Protein AF-A0A7S1XZA3-F1 (afdb_monomer_lite)

Sequence (131 aa):
SMTKRELDRAEREAFLDWRRGIAALEESDDARRVTPFEKNLEVWRQLWRVLERSDVLVQIVDGRNPLFYVSEDLSSYCTELEPPRECILVVNKSDYLAPAQRRIWRNYFKRKGLRCIFFSAFNEQEIIDEK

pLDDT: mean 91.84, std 8.34, range [54.16, 98.0]

Radius of gyration: 18.33 Å; chains: 1; bounding box: 41×34×49 Å

Secondary structure (DSSP, 8-state):
---HHHHHHHHHHHHHHHHHHHHHHHHSTT---PPP----HHHHHHHHHHHHH-SEEEEEEETTSHHHH--HHHHHHHHHSSS--EEEEEEE-GGGS-HHHHHHHHHHHHHTT-EEEE--HHHHHHHHHT-

Structure (mmCIF, N/CA/C/O backbone):
data_AF-A0A7S1XZA3-F1
#
_entry.id   AF-A0A7S1XZA3-F1
#
loop_
_atom_site.group_PDB
_atom_site.id
_atom_site.type_symbol
_atom_site.label_atom_id
_atom_site.label_alt_id
_atom_site.label_comp_id
_atom_site.label_asym_id
_atom_site.label_entity_id
_atom_site.label_seq_id
_atom_site.pdbx_PDB_ins_code
_atom_site.Cartn_x
_atom_site.Cartn_y
_atom_site.Cartn_z
_atom_site.occupancy
_atom_site.B_iso_or_equiv
_atom_site.auth_seq_id
_atom_site.auth_comp_id
_atom_site.auth_asym_id
_atom_site.auth_atom_id
_atom_site.pdbx_PDB_model_num
ATOM 1 N N . SER A 1 1 ? -26.348 7.606 12.826 1.00 58.91 1 SER A N 1
ATOM 2 C CA . SER A 1 1 ? -25.290 8.569 12.465 1.00 58.91 1 SER A CA 1
ATOM 3 C C . SER A 1 1 ? -24.448 8.829 13.694 1.00 58.91 1 SER A C 1
ATOM 5 O O . SER A 1 1 ? -25.025 9.179 14.715 1.00 58.91 1 SER A O 1
ATOM 7 N N . MET A 1 2 ? -23.135 8.621 13.616 1.00 83.00 2 MET A N 1
ATOM 8 C CA . MET A 1 2 ? -22.198 8.917 14.705 1.00 83.00 2 MET A CA 1
ATOM 9 C C . MET A 1 2 ? -21.962 10.433 14.803 1.00 83.00 2 MET A C 1
ATOM 11 O O . MET A 1 2 ? -21.958 11.127 13.784 1.00 83.00 2 MET A O 1
ATOM 15 N N . THR A 1 3 ? -21.795 10.975 16.009 1.00 93.94 3 THR A N 1
ATOM 16 C CA . THR A 1 3 ? -21.462 12.396 16.189 1.00 93.94 3 THR A CA 1
ATOM 17 C C . THR A 1 3 ? -19.988 12.665 15.876 1.00 93.94 3 THR A C 1
ATOM 19 O O . THR A 1 3 ? -19.137 11.787 15.988 1.00 93.94 3 THR A O 1
ATOM 22 N N . LYS A 1 4 ? -19.643 13.920 15.553 1.00 91.44 4 LYS A N 1
ATOM 23 C CA . LYS A 1 4 ? -18.245 14.332 15.311 1.00 91.44 4 LYS A CA 1
ATOM 24 C C . LYS A 1 4 ? -17.309 13.992 16.480 1.00 91.44 4 LYS A C 1
ATOM 26 O O . LYS A 1 4 ? -16.152 13.660 16.259 1.00 91.44 4 LYS A O 1
ATOM 31 N N . ARG A 1 5 ? -17.801 14.103 17.720 1.00 93.81 5 ARG A N 1
ATOM 32 C CA . ARG A 1 5 ? -17.018 13.794 18.927 1.00 93.81 5 ARG A CA 1
ATOM 33 C C . ARG A 1 5 ? -16.797 12.295 19.094 1.00 93.81 5 ARG A C 1
ATOM 35 O O . ARG A 1 5 ? -15.709 11.890 19.475 1.00 93.81 5 ARG A O 1
ATOM 42 N N . GLU A 1 6 ? -17.816 11.489 18.813 1.00 94.75 6 GLU A N 1
ATOM 43 C CA . GLU A 1 6 ? -17.693 10.031 18.856 1.00 94.75 6 GLU A CA 1
ATOM 44 C C . GLU A 1 6 ? -16.745 9.522 17.769 1.00 94.75 6 GLU A C 1
ATOM 46 O O . GLU A 1 6 ? -15.904 8.685 18.078 1.00 94.75 6 GLU A O 1
ATOM 51 N N . LEU 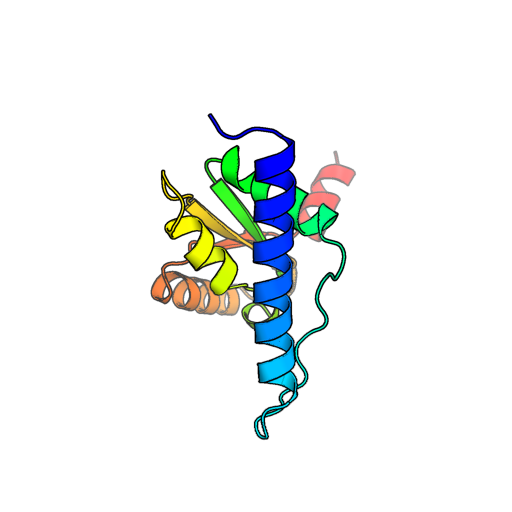A 1 7 ? -16.810 10.088 16.556 1.00 92.38 7 LEU A N 1
ATOM 52 C CA . LEU A 1 7 ? -15.866 9.780 15.478 1.00 92.38 7 LEU A CA 1
ATOM 53 C C . LEU A 1 7 ? -14.426 10.115 15.884 1.00 92.38 7 LEU A C 1
ATOM 55 O O . LEU A 1 7 ? -13.555 9.258 15.793 1.00 92.38 7 LEU A O 1
ATOM 59 N N . ASP A 1 8 ? -14.182 11.333 16.388 1.00 94.31 8 ASP A N 1
ATOM 60 C CA . ASP A 1 8 ? -12.841 11.747 16.828 1.00 94.31 8 ASP A CA 1
ATOM 61 C C . ASP A 1 8 ? -12.291 10.831 17.928 1.00 94.31 8 ASP A C 1
ATOM 63 O O . ASP A 1 8 ? -11.110 10.485 17.905 1.00 94.31 8 ASP A O 1
ATOM 67 N N . ARG A 1 9 ? -13.143 10.403 18.867 1.00 95.94 9 ARG A N 1
ATOM 68 C CA . ARG A 1 9 ? -12.755 9.455 19.914 1.00 95.94 9 ARG A CA 1
ATOM 69 C C . ARG A 1 9 ? -12.413 8.081 19.335 1.00 95.94 9 ARG A C 1
ATOM 71 O O . ARG A 1 9 ? -11.344 7.571 19.648 1.00 95.94 9 ARG A O 1
ATOM 78 N N . ALA A 1 10 ? -13.273 7.523 18.485 1.00 95.31 10 ALA A N 1
ATOM 79 C CA . ALA A 1 10 ? -13.073 6.200 17.894 1.00 95.31 10 ALA A CA 1
ATOM 80 C C . ALA A 1 10 ? -11.793 6.136 17.043 1.00 95.31 10 ALA A C 1
ATOM 82 O O . ALA A 1 10 ? -10.997 5.212 17.183 1.00 95.31 10 ALA A O 1
ATOM 83 N N . GLU A 1 11 ? -11.545 7.157 16.219 1.00 94.69 11 GLU A N 1
ATOM 84 C CA . GLU A 1 11 ? -10.326 7.276 15.411 1.00 94.69 11 GLU A CA 1
ATOM 85 C C . GLU A 1 11 ? -9.055 7.342 16.276 1.00 94.69 11 GLU A C 1
ATOM 87 O O . GLU A 1 11 ? -8.043 6.715 15.960 1.00 94.69 11 GLU A O 1
ATOM 92 N N . ARG A 1 12 ? -9.097 8.093 17.387 1.00 96.19 12 ARG A N 1
ATOM 93 C CA . ARG A 1 12 ? -7.974 8.185 18.335 1.00 96.19 12 ARG A CA 1
ATOM 94 C C . ARG A 1 12 ? -7.721 6.864 19.048 1.00 96.19 12 ARG A C 1
ATOM 96 O O . ARG A 1 12 ? -6.562 6.488 19.200 1.00 96.19 12 ARG A O 1
ATOM 103 N N . GLU A 1 13 ? -8.775 6.190 19.497 1.00 96.62 13 GLU A N 1
ATOM 104 C CA . GLU A 1 13 ? -8.678 4.890 20.166 1.00 96.62 13 GLU A CA 1
ATOM 105 C C . GLU A 1 13 ? -8.067 3.846 19.226 1.00 96.62 13 GLU A C 1
ATOM 107 O O . GLU A 1 13 ? -7.037 3.266 19.567 1.00 96.62 13 GLU A O 1
ATOM 112 N N . ALA A 1 14 ? -8.589 3.725 18.001 1.00 94.88 14 ALA A N 1
ATOM 113 C CA . ALA A 1 14 ? -8.053 2.818 16.986 1.00 94.88 14 ALA A CA 1
ATOM 114 C C . ALA A 1 14 ? -6.562 3.071 16.700 1.00 94.88 14 ALA A C 1
ATOM 116 O O . ALA A 1 14 ? -5.761 2.137 16.633 1.00 94.88 14 ALA A O 1
ATOM 117 N N . PHE A 1 15 ? -6.157 4.340 16.583 1.00 95.38 15 PHE A N 1
ATOM 118 C CA . PHE A 1 15 ? -4.757 4.694 16.357 1.00 95.38 15 PHE A CA 1
ATOM 119 C C . PHE A 1 15 ? -3.849 4.368 17.550 1.00 95.38 15 PHE A C 1
ATOM 121 O O . PHE A 1 15 ? -2.714 3.923 17.367 1.00 95.38 15 PHE A O 1
ATOM 128 N N . LEU A 1 16 ? -4.324 4.585 18.780 1.00 95.31 16 LEU A N 1
ATOM 129 C CA . LEU A 1 16 ? -3.572 4.240 19.986 1.00 95.31 16 LEU A CA 1
ATOM 130 C C . LEU A 1 16 ? -3.406 2.727 20.133 1.00 95.31 16 LEU A C 1
ATOM 132 O O . LEU A 1 16 ? -2.310 2.280 20.467 1.00 95.31 16 LEU A O 1
ATOM 136 N N . ASP A 1 17 ? -4.451 1.954 19.851 1.00 95.75 17 ASP A N 1
ATOM 137 C CA . ASP A 1 17 ? -4.401 0.492 19.898 1.00 95.75 17 ASP A CA 1
ATOM 138 C C . ASP A 1 17 ? -3.430 -0.071 18.862 1.00 95.75 17 ASP A C 1
ATOM 140 O O . ASP A 1 17 ? -2.563 -0.879 19.203 1.00 95.75 17 ASP A O 1
ATOM 144 N N . TRP A 1 18 ? -3.473 0.443 17.632 1.00 92.75 18 TRP A N 1
ATOM 145 C CA . TRP A 1 18 ? -2.497 0.094 16.601 1.00 92.75 18 TRP A CA 1
ATOM 146 C C . TRP A 1 18 ? -1.052 0.395 17.041 1.00 92.75 18 TRP A C 1
ATOM 148 O O . TRP A 1 18 ? -0.170 -0.457 16.921 1.00 92.75 18 TRP A O 1
ATOM 158 N N . ARG A 1 19 ? -0.803 1.567 17.645 1.00 92.94 19 ARG A N 1
ATOM 159 C CA . ARG A 1 19 ? 0.527 1.926 18.172 1.00 92.94 19 ARG A CA 1
ATOM 160 C C . ARG A 1 19 ? 0.997 1.017 19.307 1.00 92.94 19 ARG A C 1
ATOM 162 O O . ARG A 1 19 ? 2.194 0.754 19.392 1.00 92.94 19 ARG A O 1
ATOM 169 N N . ARG A 1 20 ? 0.094 0.552 20.177 1.00 92.50 20 ARG A N 1
ATOM 170 C CA . ARG A 1 20 ? 0.430 -0.430 21.224 1.00 92.50 20 ARG A CA 1
ATOM 171 C C . ARG A 1 20 ? 0.847 -1.763 20.610 1.00 92.50 20 ARG A C 1
ATOM 173 O O . ARG A 1 20 ? 1.817 -2.348 21.075 1.00 92.50 20 ARG A O 1
ATOM 180 N N . GLY A 1 21 ? 0.170 -2.194 19.543 1.00 90.31 21 GLY A N 1
ATOM 181 C CA . GLY A 1 21 ? 0.561 -3.377 18.775 1.00 90.31 21 GLY A CA 1
ATOM 182 C C . GLY A 1 21 ? 1.984 -3.270 18.223 1.00 90.31 21 GLY A C 1
ATOM 183 O O . GLY A 1 21 ? 2.766 -4.205 18.362 1.00 90.31 21 GLY A O 1
ATOM 184 N N . ILE A 1 22 ? 2.355 -2.107 17.678 1.00 88.50 22 ILE A N 1
ATOM 185 C CA . ILE A 1 22 ? 3.726 -1.866 17.199 1.00 88.50 22 ILE A CA 1
ATOM 186 C C . ILE A 1 22 ? 4.744 -1.903 18.342 1.00 88.50 22 ILE A C 1
ATOM 188 O O . ILE A 1 22 ? 5.772 -2.556 18.204 1.00 88.50 22 ILE A O 1
ATOM 192 N N . ALA A 1 23 ? 4.464 -1.239 19.466 1.00 87.56 23 ALA A N 1
ATOM 193 C CA . ALA A 1 23 ? 5.373 -1.239 20.614 1.00 87.56 23 ALA A CA 1
ATOM 194 C C . ALA A 1 23 ? 5.618 -2.663 21.147 1.00 87.56 23 ALA A C 1
ATOM 196 O O . ALA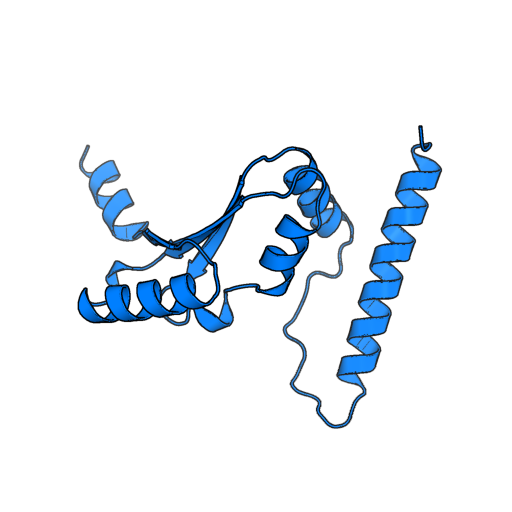 A 1 23 ? 6.756 -3.034 21.413 1.00 87.56 23 ALA A O 1
ATOM 197 N N . ALA A 1 24 ? 4.571 -3.491 21.209 1.00 87.88 24 ALA A N 1
ATOM 198 C CA . ALA A 1 24 ? 4.698 -4.893 21.601 1.00 87.88 24 ALA A CA 1
ATOM 199 C C . ALA A 1 24 ? 5.565 -5.711 20.622 1.00 87.88 24 ALA A C 1
ATOM 201 O O . ALA A 1 24 ? 6.309 -6.591 21.049 1.00 87.88 24 ALA A O 1
ATOM 202 N N . LEU A 1 25 ? 5.501 -5.417 19.316 1.00 85.31 25 LEU A N 1
ATOM 203 C CA . LEU A 1 25 ? 6.377 -6.039 18.317 1.00 85.31 25 LEU A CA 1
ATOM 204 C C . LEU A 1 25 ? 7.839 -5.597 18.484 1.00 85.31 25 LEU A C 1
ATOM 206 O O . LEU A 1 25 ? 8.734 -6.431 18.364 1.00 85.31 25 LEU A O 1
ATOM 210 N N . GLU A 1 26 ? 8.086 -4.318 18.786 1.00 82.69 26 GLU A N 1
ATOM 211 C CA . GLU A 1 26 ? 9.437 -3.787 19.037 1.00 82.69 26 GLU A CA 1
ATOM 212 C C . GLU A 1 26 ? 10.099 -4.395 20.282 1.00 82.69 26 GLU A C 1
ATOM 214 O O . GLU A 1 26 ? 11.317 -4.561 20.299 1.00 82.69 26 GLU A O 1
ATOM 219 N N . GLU A 1 27 ? 9.313 -4.730 21.308 1.00 82.19 27 GLU A N 1
ATOM 220 C CA . GLU A 1 27 ? 9.791 -5.336 22.560 1.00 82.19 27 GLU A CA 1
ATOM 221 C C . GLU A 1 27 ? 10.080 -6.844 22.445 1.00 82.19 27 GLU A C 1
ATOM 223 O O . GLU A 1 27 ? 10.749 -7.406 23.313 1.00 82.19 27 GLU A O 1
ATOM 228 N N . SER A 1 28 ? 9.594 -7.515 21.396 1.00 80.69 28 SER A N 1
ATOM 229 C CA . SER A 1 28 ? 9.797 -8.956 21.207 1.00 80.69 28 SER A CA 1
ATOM 230 C C . SER A 1 28 ? 11.222 -9.296 20.728 1.00 80.69 28 SER A C 1
ATOM 232 O O . SER A 1 28 ? 11.786 -8.587 19.900 1.00 80.69 28 SER A O 1
ATOM 234 N N . ASP A 1 29 ? 11.800 -10.410 21.207 1.00 60.38 29 ASP A N 1
ATOM 235 C CA . ASP A 1 29 ? 13.188 -10.855 20.920 1.00 60.38 29 ASP A CA 1
ATOM 236 C C . ASP A 1 29 ? 13.509 -11.061 19.422 1.00 60.38 29 ASP A C 1
ATOM 238 O O . ASP A 1 29 ? 14.672 -11.143 19.027 1.00 60.38 29 ASP A O 1
ATOM 242 N N . ASP A 1 30 ? 12.486 -11.096 18.568 1.00 59.12 30 ASP A N 1
ATOM 243 C CA . ASP A 1 30 ? 12.592 -11.189 17.109 1.00 59.12 30 ASP A CA 1
ATOM 244 C C . ASP A 1 30 ? 12.808 -9.814 16.438 1.00 59.12 30 ASP A C 1
ATOM 246 O O . ASP A 1 30 ? 12.593 -9.674 15.230 1.00 59.12 30 ASP A O 1
ATOM 250 N N . ALA A 1 31 ? 13.207 -8.800 17.226 1.00 54.16 31 ALA A N 1
ATOM 251 C CA . ALA A 1 31 ? 13.289 -7.369 16.918 1.00 54.16 31 ALA A CA 1
ATOM 252 C C . ALA A 1 31 ? 14.068 -7.030 15.633 1.00 54.16 31 ALA A C 1
ATOM 254 O O . ALA A 1 31 ? 15.157 -6.444 15.627 1.00 54.16 31 ALA A O 1
ATOM 255 N N . ARG A 1 32 ? 13.450 -7.295 14.485 1.00 59.06 32 ARG A N 1
ATOM 256 C CA . ARG A 1 32 ? 13.669 -6.516 13.277 1.00 59.06 32 ARG A CA 1
ATOM 257 C C . ARG A 1 32 ? 13.183 -5.122 13.620 1.00 59.06 32 ARG A C 1
ATOM 259 O O . ARG A 1 32 ? 12.012 -4.943 13.939 1.00 59.06 32 ARG A O 1
ATOM 266 N N . ARG A 1 33 ? 14.092 -4.145 13.578 1.00 67.69 33 ARG A N 1
ATOM 267 C CA . ARG A 1 33 ? 13.753 -2.725 13.727 1.00 67.69 33 ARG A CA 1
ATOM 268 C C . ARG A 1 33 ? 12.512 -2.439 12.890 1.00 67.69 33 ARG A C 1
ATOM 270 O O . ARG A 1 33 ? 12.563 -2.583 11.666 1.00 67.69 33 ARG A O 1
ATOM 277 N N . VAL A 1 34 ? 11.415 -2.078 13.552 1.00 77.12 34 VAL A N 1
ATOM 278 C CA . VAL A 1 34 ? 10.196 -1.679 12.858 1.00 77.12 34 VAL A CA 1
ATOM 279 C C . VAL A 1 34 ? 10.562 -0.505 11.958 1.00 77.12 34 VAL A C 1
ATOM 281 O O . VAL A 1 34 ? 11.312 0.397 12.345 1.00 77.12 34 VAL A O 1
ATOM 284 N N . THR A 1 35 ? 10.097 -0.557 10.712 1.00 81.06 35 THR A N 1
ATOM 285 C CA . THR A 1 35 ? 10.352 0.537 9.776 1.00 81.06 35 THR A CA 1
ATOM 286 C C . THR A 1 35 ? 9.713 1.802 10.350 1.00 81.06 35 THR A C 1
ATOM 288 O O . THR A 1 35 ? 8.568 1.731 10.803 1.00 81.06 35 THR A O 1
ATOM 291 N N . PRO A 1 36 ? 10.414 2.951 10.363 1.00 86.56 36 PRO A N 1
ATOM 292 C CA . PRO A 1 36 ? 9.841 4.190 10.868 1.00 86.56 36 PRO A CA 1
ATOM 293 C C . PRO A 1 36 ? 8.478 4.473 10.231 1.00 86.56 36 PRO A C 1
ATOM 295 O O . PRO A 1 36 ? 8.324 4.376 9.015 1.00 86.56 36 PRO A O 1
ATOM 298 N N . PHE A 1 37 ? 7.504 4.834 11.060 1.00 89.38 37 PHE A N 1
ATOM 299 C CA . PHE A 1 37 ? 6.132 5.106 10.645 1.00 89.38 37 PHE A CA 1
ATOM 300 C C . PHE A 1 37 ? 5.686 6.495 11.111 1.00 89.38 37 PHE A C 1
ATOM 302 O O . PHE A 1 37 ? 6.274 7.091 12.019 1.00 89.38 37 PHE A O 1
ATOM 309 N N . GLU A 1 38 ? 4.625 7.009 10.492 1.00 94.38 38 GLU A N 1
ATOM 310 C CA . GLU A 1 38 ? 4.050 8.307 10.840 1.00 94.38 38 GLU A CA 1
ATOM 311 C C . GLU A 1 38 ? 3.314 8.254 12.188 1.00 94.38 38 GLU A C 1
ATOM 313 O O . GLU A 1 38 ? 2.409 7.443 12.394 1.00 94.38 38 GLU A O 1
ATOM 318 N N . LYS A 1 39 ? 3.680 9.151 13.110 1.00 92.50 39 LYS A N 1
ATOM 319 C CA . LYS A 1 39 ? 3.125 9.227 14.473 1.00 92.50 39 LYS A CA 1
ATOM 320 C C . LYS A 1 39 ? 1.970 10.225 14.592 1.00 92.50 39 LYS A C 1
ATOM 322 O O . LYS A 1 39 ? 1.280 10.227 15.613 1.00 92.50 39 LYS A O 1
ATOM 327 N N . ASN A 1 40 ? 1.765 11.070 13.586 1.00 95.00 40 ASN A N 1
ATOM 328 C CA . ASN A 1 40 ? 0.686 12.040 13.517 1.00 95.00 40 ASN A CA 1
ATOM 329 C C . ASN A 1 40 ? -0.611 11.400 12.996 1.00 95.00 40 ASN A C 1
ATOM 331 O O . ASN A 1 40 ? -0.704 11.008 11.833 1.00 95.00 40 ASN A O 1
ATOM 335 N N . LEU A 1 41 ? -1.643 11.368 13.845 1.00 95.50 41 LEU A N 1
ATOM 336 C CA . LEU A 1 41 ? -2.974 10.856 13.501 1.00 95.50 41 LEU A CA 1
ATOM 337 C C . LEU A 1 41 ? -3.592 11.564 12.286 1.00 95.50 41 LEU A C 1
ATOM 339 O O . LEU A 1 41 ? -4.317 10.939 11.519 1.00 95.50 41 LEU A O 1
ATOM 343 N N . GLU A 1 42 ? -3.310 12.851 12.078 1.00 96.44 42 GLU A N 1
ATOM 344 C CA . GLU A 1 42 ? -3.920 13.599 10.973 1.00 96.44 42 GLU A CA 1
ATOM 345 C C . GLU A 1 42 ? -3.521 13.052 9.595 1.00 96.44 42 GLU A C 1
ATOM 347 O O . GLU A 1 42 ? -4.321 13.113 8.663 1.00 96.44 42 GLU A O 1
ATOM 352 N N . VAL A 1 43 ? -2.336 12.447 9.467 1.00 95.88 43 VAL A N 1
ATOM 353 C CA . VAL A 1 43 ? -1.907 11.795 8.219 1.00 95.88 43 VAL A CA 1
ATOM 354 C C . VAL A 1 43 ? -2.707 10.512 7.974 1.00 95.88 43 VAL A C 1
ATOM 356 O O . VAL A 1 43 ? -3.185 10.270 6.868 1.00 95.88 43 VAL A O 1
ATOM 359 N N . TRP A 1 44 ? -2.944 9.722 9.020 1.00 95.69 44 TRP A N 1
ATOM 360 C CA . TRP A 1 44 ? -3.767 8.511 8.934 1.00 95.69 44 TRP A CA 1
ATOM 361 C C . TRP A 1 44 ? -5.239 8.830 8.651 1.00 95.69 44 TRP A C 1
ATOM 363 O O . TRP A 1 44 ? -5.871 8.164 7.836 1.00 95.69 44 TRP A O 1
ATOM 373 N N . ARG A 1 45 ? -5.763 9.925 9.214 1.00 95.75 45 ARG A N 1
ATOM 374 C CA . ARG A 1 45 ? -7.099 10.444 8.874 1.00 95.75 45 ARG A CA 1
ATOM 375 C C . ARG A 1 45 ? -7.222 10.828 7.406 1.00 95.75 45 ARG A C 1
ATOM 377 O O . ARG A 1 45 ? -8.276 10.621 6.809 1.00 95.75 45 ARG A O 1
ATOM 384 N N . GLN A 1 46 ? -6.176 11.409 6.820 1.00 96.06 46 GLN A N 1
ATOM 385 C CA . GLN A 1 46 ? -6.166 11.704 5.387 1.00 96.06 46 GLN A CA 1
ATOM 386 C C . GLN A 1 46 ? -6.243 10.414 4.567 1.00 96.06 46 GLN A C 1
ATOM 388 O O . GLN A 1 46 ? -7.058 10.350 3.649 1.00 96.06 46 GLN A O 1
ATOM 393 N N . LEU A 1 47 ? -5.478 9.380 4.936 1.00 94.62 47 LEU A N 1
ATOM 394 C CA . LEU A 1 47 ? -5.547 8.069 4.285 1.00 94.62 47 LEU A CA 1
ATOM 395 C C . LEU A 1 47 ? -6.961 7.472 4.354 1.00 94.62 47 LEU A C 1
ATOM 397 O O . LEU A 1 47 ? -7.509 7.105 3.316 1.00 94.62 47 LEU A O 1
ATOM 401 N N . TRP A 1 48 ? -7.577 7.429 5.540 1.00 94.56 48 TRP A N 1
ATOM 402 C CA . TRP A 1 48 ? -8.933 6.892 5.710 1.00 94.56 48 TRP A CA 1
ATOM 403 C C . TRP A 1 48 ? -9.959 7.642 4.859 1.00 94.56 48 TRP A C 1
ATOM 405 O O . TRP A 1 48 ? -10.694 7.024 4.095 1.00 94.56 48 TRP A O 1
ATOM 415 N N . ARG A 1 49 ? -9.943 8.979 4.884 1.00 94.06 49 ARG A N 1
ATOM 416 C CA . ARG A 1 49 ? -10.864 9.802 4.079 1.00 94.06 49 ARG A CA 1
ATOM 417 C C . ARG A 1 49 ? -10.677 9.619 2.574 1.00 94.06 49 ARG A C 1
ATOM 419 O O . ARG A 1 49 ? -11.646 9.724 1.824 1.00 94.06 49 ARG A O 1
ATOM 426 N N . VAL A 1 50 ? -9.441 9.410 2.116 1.00 94.44 50 VAL A N 1
ATOM 427 C CA . VAL A 1 50 ? -9.161 9.121 0.701 1.00 94.44 50 VAL A CA 1
ATOM 428 C C . VAL A 1 50 ? -9.732 7.756 0.330 1.00 94.44 50 VAL A C 1
ATOM 430 O O . VAL A 1 50 ? -10.411 7.651 -0.688 1.00 94.44 50 VAL A O 1
ATOM 433 N N . LEU A 1 51 ? -9.529 6.736 1.164 1.00 93.50 51 LEU A N 1
ATOM 434 C CA . LEU A 1 51 ? -10.031 5.380 0.924 1.00 93.50 51 LEU A CA 1
ATOM 435 C C . LEU A 1 51 ? -11.560 5.277 0.965 1.00 93.50 51 LEU A C 1
ATOM 437 O O . LEU A 1 51 ? -12.147 4.551 0.166 1.00 93.50 51 LEU A O 1
ATOM 441 N N . GLU A 1 52 ? -12.214 6.033 1.844 1.00 91.19 52 GLU A N 1
ATOM 442 C CA . GLU A 1 52 ? -13.679 6.104 1.916 1.00 91.19 52 GLU A CA 1
ATOM 443 C C . GLU A 1 52 ? -14.309 6.667 0.637 1.00 91.19 52 GLU A C 1
ATOM 445 O O . GLU A 1 52 ? -15.429 6.304 0.286 1.00 91.19 52 GLU A O 1
ATOM 450 N N . ARG A 1 53 ? -13.604 7.571 -0.051 1.00 91.69 53 ARG A N 1
ATOM 451 C CA . ARG A 1 53 ? -14.125 8.317 -1.207 1.00 91.69 53 ARG A CA 1
ATOM 452 C C . ARG A 1 53 ? -13.622 7.815 -2.557 1.00 91.69 53 ARG A C 1
ATOM 454 O O . ARG A 1 53 ? -14.088 8.322 -3.574 1.00 91.69 53 ARG A O 1
ATOM 461 N N . SER A 1 54 ? -12.655 6.903 -2.572 1.00 93.50 54 SER A N 1
ATOM 462 C CA . SER A 1 54 ? -12.020 6.412 -3.797 1.00 93.50 54 SER A CA 1
ATOM 463 C C . SER A 1 54 ? -12.511 5.015 -4.134 1.00 93.50 54 SER A C 1
ATOM 465 O O . SER A 1 54 ? -12.610 4.167 -3.254 1.00 93.50 54 SER A O 1
ATOM 467 N N . ASP A 1 55 ? -12.731 4.750 -5.419 1.00 91.94 55 ASP A N 1
ATOM 468 C CA . ASP A 1 55 ? -13.042 3.403 -5.913 1.00 91.94 55 ASP A CA 1
ATOM 469 C C . ASP A 1 55 ? -11.774 2.557 -6.119 1.00 91.94 55 ASP A C 1
ATOM 471 O O . ASP A 1 55 ? -11.790 1.332 -5.971 1.00 91.94 55 ASP A O 1
ATOM 475 N N . VAL A 1 56 ? -10.661 3.223 -6.446 1.00 94.31 56 VAL A N 1
ATOM 476 C CA . VAL A 1 56 ? -9.372 2.601 -6.767 1.00 94.31 56 VAL A CA 1
ATOM 477 C C . VAL A 1 56 ? -8.258 3.281 -5.980 1.00 94.31 56 VAL A C 1
ATOM 479 O O . VAL A 1 56 ? -8.118 4.505 -6.019 1.00 94.31 56 VAL A O 1
ATOM 482 N N . LEU A 1 57 ? -7.427 2.482 -5.312 1.00 95.38 57 LEU A N 1
ATOM 483 C CA . LEU A 1 57 ? -6.182 2.930 -4.698 1.00 95.38 57 LEU A CA 1
ATOM 484 C C . LEU A 1 57 ? -5.002 2.597 -5.616 1.00 95.38 57 LEU A C 1
ATOM 486 O O . LEU A 1 57 ? -4.845 1.460 -6.062 1.00 95.38 57 LEU A O 1
ATOM 490 N N . VAL A 1 58 ? -4.117 3.568 -5.830 1.00 96.50 58 VAL A N 1
ATOM 491 C CA . VAL A 1 58 ? -2.855 3.357 -6.546 1.00 96.50 58 VAL A CA 1
ATOM 492 C C . VAL A 1 58 ? -1.686 3.446 -5.571 1.00 96.50 58 VAL A C 1
ATOM 494 O O . VAL A 1 58 ? -1.452 4.493 -4.974 1.00 96.50 58 VAL A O 1
ATOM 497 N N . GLN A 1 59 ? -0.923 2.362 -5.438 1.00 96.44 59 GLN A N 1
ATOM 498 C CA . GLN A 1 59 ? 0.328 2.345 -4.681 1.00 96.44 59 GLN A CA 1
ATOM 499 C C . GLN A 1 59 ? 1.508 2.523 -5.633 1.00 96.44 59 GLN A C 1
ATOM 501 O O . GLN A 1 59 ? 1.790 1.659 -6.465 1.00 96.44 59 GLN A O 1
ATOM 506 N N . ILE A 1 60 ? 2.214 3.645 -5.508 1.00 97.31 60 ILE A N 1
ATOM 507 C CA . ILE A 1 60 ? 3.422 3.911 -6.289 1.00 97.31 60 ILE A CA 1
ATOM 508 C C . ILE A 1 60 ? 4.621 3.325 -5.544 1.00 97.31 60 ILE A C 1
ATOM 510 O O . ILE A 1 60 ? 4.902 3.711 -4.413 1.00 97.31 60 ILE A O 1
ATOM 514 N N . VAL A 1 61 ? 5.347 2.416 -6.193 1.00 97.25 61 VAL A N 1
ATOM 515 C CA . VAL A 1 61 ? 6.499 1.711 -5.614 1.00 97.25 61 VAL A CA 1
ATOM 516 C C . VAL A 1 61 ? 7.748 1.905 -6.468 1.00 97.25 61 VAL A C 1
ATOM 518 O O . VAL A 1 61 ? 7.663 2.063 -7.686 1.00 97.25 61 VAL A O 1
ATOM 521 N N . ASP A 1 62 ? 8.926 1.900 -5.844 1.00 96.88 62 ASP A N 1
ATOM 522 C CA . ASP A 1 62 ? 10.203 2.054 -6.550 1.00 96.88 62 ASP A CA 1
ATOM 523 C C . ASP A 1 62 ? 10.636 0.727 -7.197 1.00 96.88 62 ASP A C 1
ATOM 525 O O . ASP A 1 62 ? 10.804 -0.292 -6.522 1.00 96.88 62 ASP A O 1
ATOM 529 N N . GLY A 1 63 ? 10.857 0.746 -8.513 1.00 95.69 63 GLY A N 1
ATOM 530 C CA . GLY A 1 63 ? 11.235 -0.414 -9.319 1.00 95.69 63 GLY A CA 1
ATOM 531 C C . GLY A 1 63 ? 12.550 -1.078 -8.920 1.00 95.69 63 GLY A C 1
ATOM 532 O O . GLY A 1 63 ? 12.747 -2.250 -9.235 1.00 95.69 63 GLY A O 1
ATOM 533 N N . ARG A 1 64 ? 13.434 -0.379 -8.200 1.00 94.12 64 ARG A N 1
ATOM 534 C CA . ARG A 1 64 ? 14.738 -0.914 -7.777 1.00 94.12 64 ARG A CA 1
ATOM 535 C C . ARG A 1 64 ? 14.619 -1.907 -6.623 1.00 94.12 64 ARG A C 1
ATOM 537 O O . ARG A 1 64 ? 15.428 -2.824 -6.532 1.00 94.12 64 ARG A O 1
ATOM 544 N N . ASN A 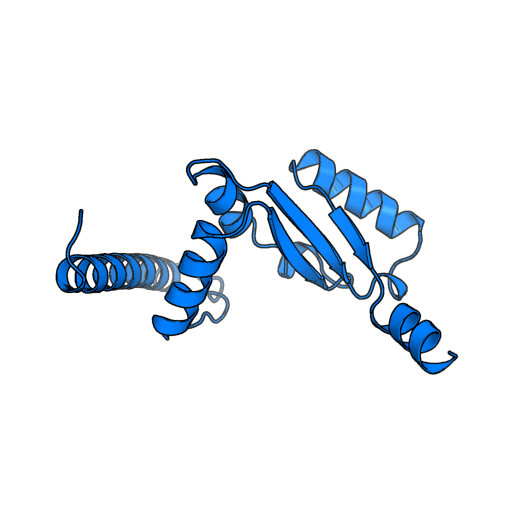1 65 ? 13.617 -1.746 -5.758 1.00 94.75 65 ASN A N 1
ATOM 545 C CA . ASN A 1 65 ? 13.308 -2.714 -4.706 1.00 94.75 65 ASN A CA 1
ATOM 546 C C . ASN A 1 65 ? 11.793 -2.777 -4.437 1.00 94.75 65 ASN A C 1
ATOM 548 O O . ASN A 1 65 ? 11.336 -2.325 -3.386 1.00 94.75 65 ASN A O 1
ATOM 552 N N . PRO A 1 66 ? 10.996 -3.337 -5.366 1.00 94.75 66 PRO A N 1
ATOM 553 C CA . PRO A 1 66 ? 9.540 -3.272 -5.284 1.00 94.75 66 PRO A CA 1
ATOM 554 C C . PRO A 1 66 ? 8.982 -3.886 -3.997 1.00 94.75 66 PRO A C 1
ATOM 556 O O . PRO A 1 66 ? 8.068 -3.330 -3.405 1.00 94.75 66 PRO A O 1
ATOM 559 N N . LEU A 1 67 ? 9.558 -4.999 -3.531 1.00 93.56 67 LEU A N 1
ATOM 560 C CA . LEU A 1 67 ? 9.072 -5.719 -2.348 1.00 93.56 67 LEU A CA 1
ATOM 561 C C . LEU A 1 67 ? 9.213 -4.924 -1.051 1.00 93.56 67 LEU A C 1
ATOM 563 O O . LEU A 1 67 ? 8.425 -5.127 -0.139 1.00 93.56 67 LEU A O 1
ATOM 567 N N . PHE A 1 68 ? 10.198 -4.032 -0.966 1.00 92.81 68 PHE A N 1
ATOM 568 C CA . PHE A 1 68 ? 10.372 -3.181 0.208 1.00 92.81 68 PHE A CA 1
ATOM 569 C C . PHE A 1 68 ? 9.314 -2.071 0.286 1.00 92.81 68 PHE A C 1
ATOM 571 O O . PHE A 1 68 ? 8.949 -1.650 1.376 1.00 92.81 68 PHE A O 1
ATOM 578 N N . TYR A 1 69 ? 8.831 -1.592 -0.865 1.00 94.00 69 TYR A N 1
ATOM 579 C CA . TYR A 1 69 ? 7.897 -0.463 -0.942 1.00 94.00 69 TYR A CA 1
ATOM 580 C C . TYR A 1 69 ? 6.433 -0.877 -1.121 1.00 94.00 69 TYR A C 1
ATOM 582 O O . TYR A 1 69 ? 5.548 -0.039 -0.974 1.00 94.00 69 TYR A O 1
ATOM 590 N N . VAL A 1 70 ? 6.160 -2.139 -1.457 1.00 94.69 70 VAL A N 1
ATOM 591 C CA . VAL A 1 70 ? 4.791 -2.665 -1.497 1.00 94.69 70 VAL A CA 1
ATOM 592 C C . VAL A 1 70 ? 4.285 -2.857 -0.071 1.00 94.69 70 VAL A C 1
ATOM 594 O O . VAL A 1 70 ? 4.905 -3.567 0.717 1.00 94.69 70 VAL A O 1
ATOM 597 N N . SER A 1 71 ? 3.121 -2.282 0.237 1.00 93.81 71 SER A N 1
ATOM 598 C CA . SER A 1 71 ? 2.385 -2.600 1.458 1.00 93.81 71 SER A CA 1
ATOM 599 C C . SER A 1 71 ? 1.311 -3.645 1.149 1.00 93.81 71 SER A C 1
ATOM 601 O O . SER A 1 71 ? 0.273 -3.357 0.540 1.00 93.81 71 SER A O 1
ATOM 603 N N . GLU A 1 72 ? 1.577 -4.891 1.550 1.00 91.31 72 GLU A N 1
ATOM 604 C CA . GLU A 1 72 ? 0.582 -5.968 1.475 1.00 91.31 72 GLU A CA 1
ATOM 605 C C . GLU A 1 72 ? -0.594 -5.666 2.424 1.00 91.31 72 GLU A C 1
ATOM 607 O O . GLU A 1 72 ? -1.741 -5.794 2.007 1.00 91.31 72 GLU A O 1
ATOM 612 N N . ASP A 1 73 ? -0.327 -5.127 3.620 1.00 91.19 73 ASP A N 1
ATOM 613 C CA . ASP A 1 73 ? -1.355 -4.741 4.602 1.00 91.19 73 ASP A CA 1
ATOM 614 C C . ASP A 1 73 ? -2.321 -3.679 4.063 1.00 91.19 73 ASP A C 1
ATOM 616 O O . ASP A 1 73 ? -3.532 -3.808 4.220 1.00 91.19 73 ASP A O 1
ATOM 620 N N . LEU A 1 74 ? -1.817 -2.656 3.360 1.00 93.25 74 LEU A N 1
ATOM 621 C CA . LEU A 1 74 ? -2.674 -1.645 2.734 1.00 93.25 74 LEU A CA 1
ATOM 622 C C . LEU A 1 74 ? -3.535 -2.243 1.613 1.00 93.25 74 LEU A C 1
ATOM 624 O O . LEU A 1 74 ? -4.679 -1.831 1.421 1.00 93.25 74 LEU A O 1
ATOM 628 N N . SER A 1 75 ? -2.996 -3.222 0.884 1.00 92.81 75 SER A N 1
ATOM 629 C CA . SER A 1 75 ? -3.737 -3.928 -0.166 1.00 92.81 75 SER A CA 1
ATOM 630 C C . SER A 1 75 ? -4.867 -4.768 0.432 1.00 92.81 75 SER A C 1
ATOM 632 O O . SER A 1 75 ? -5.988 -4.713 -0.067 1.00 92.81 75 SER A O 1
ATOM 634 N N . SER A 1 76 ? -4.594 -5.491 1.522 1.00 92.69 76 SER A N 1
ATOM 635 C CA . SER A 1 76 ? -5.596 -6.256 2.274 1.00 92.69 76 SER A CA 1
ATOM 636 C C . SER A 1 76 ? -6.663 -5.338 2.8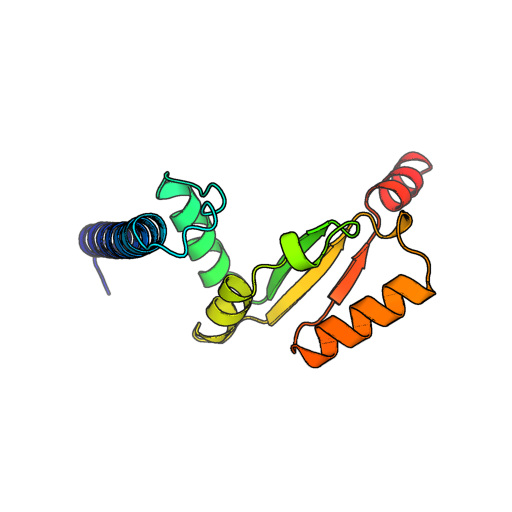63 1.00 92.69 76 SER A C 1
ATOM 638 O O . SER A 1 76 ? -7.851 -5.571 2.648 1.00 92.69 76 SER A O 1
ATOM 640 N N . TYR A 1 77 ? -6.256 -4.225 3.479 1.00 93.00 77 TYR A N 1
ATOM 641 C CA . TYR A 1 77 ? -7.182 -3.242 4.033 1.00 93.00 77 TYR A CA 1
ATOM 642 C C . TYR A 1 77 ? -8.151 -2.698 2.973 1.00 93.00 77 TYR A C 1
ATOM 644 O O . TYR A 1 77 ? -9.343 -2.576 3.230 1.00 93.00 77 TYR A O 1
ATOM 652 N N . CYS A 1 78 ? -7.688 -2.457 1.740 1.00 93.50 78 CYS A N 1
ATOM 653 C CA . CYS A 1 78 ? -8.571 -2.058 0.638 1.00 93.50 78 CYS A CA 1
ATOM 654 C C . CYS A 1 78 ? -9.664 -3.094 0.335 1.00 93.50 78 CYS A C 1
ATOM 656 O O . CYS A 1 78 ? -10.774 -2.715 -0.038 1.00 93.50 78 CYS A O 1
ATOM 658 N N . THR A 1 79 ? -9.367 -4.388 0.483 1.00 91.75 79 THR A N 1
ATOM 659 C CA . THR A 1 79 ? -10.336 -5.472 0.247 1.00 91.75 79 THR A CA 1
ATOM 660 C C . THR A 1 79 ? -11.311 -5.687 1.403 1.00 91.75 79 THR A C 1
ATOM 662 O O . THR A 1 79 ? -12.382 -6.240 1.180 1.00 91.75 79 THR A O 1
ATOM 665 N N . GLU A 1 80 ? -10.964 -5.229 2.608 1.00 93.19 80 GLU A N 1
ATOM 666 C CA . GLU A 1 80 ? -11.809 -5.299 3.810 1.00 93.19 80 GLU A CA 1
ATOM 667 C C . GLU A 1 80 ? -12.856 -4.175 3.874 1.00 93.19 80 GLU A C 1
ATOM 669 O O . GLU A 1 80 ? -13.798 -4.249 4.661 1.00 93.19 80 GLU A O 1
ATOM 674 N N . LEU A 1 81 ? -12.705 -3.126 3.059 1.00 93.00 81 LEU A N 1
ATOM 675 C CA . LEU A 1 81 ? -13.675 -2.036 2.968 1.00 93.00 81 LEU A CA 1
ATOM 676 C C . LEU A 1 81 ? -14.977 -2.490 2.294 1.00 93.00 81 LEU A C 1
ATOM 678 O O . LEU A 1 81 ? -15.000 -3.423 1.492 1.00 93.00 81 LEU A O 1
ATOM 682 N N . GLU A 1 82 ? -16.064 -1.765 2.569 1.00 92.38 82 GLU A N 1
ATOM 683 C CA . GLU A 1 82 ? -17.362 -1.973 1.926 1.00 92.38 82 GLU A CA 1
ATOM 684 C C . GLU A 1 82 ? -17.790 -0.727 1.120 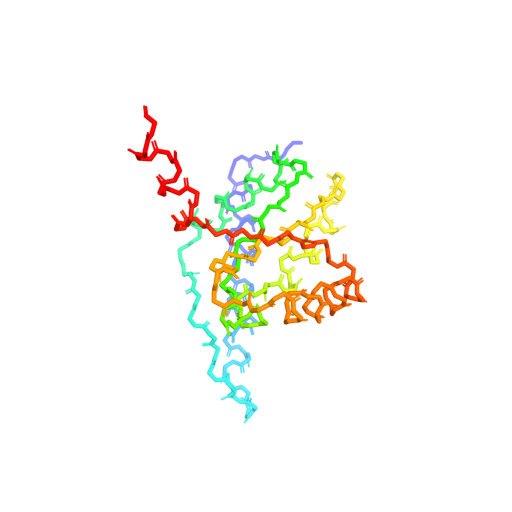1.00 92.38 82 GLU A C 1
ATOM 686 O O . GLU A 1 82 ? -17.965 0.359 1.683 1.00 92.38 82 GLU A O 1
ATOM 691 N N . PRO A 1 83 ? -17.973 -0.824 -0.215 1.00 93.31 83 PRO A N 1
ATOM 692 C CA . PRO A 1 83 ? -17.497 -1.916 -1.076 1.00 93.31 83 PRO A CA 1
ATOM 693 C C . PRO A 1 83 ? -15.964 -2.135 -1.002 1.00 93.31 83 PRO A C 1
ATOM 695 O O . PRO A 1 83 ? -15.246 -1.251 -0.537 1.00 93.31 83 PRO A O 1
ATOM 698 N N . PRO A 1 84 ? -15.427 -3.264 -1.488 1.00 93.69 84 PRO A N 1
ATOM 699 C CA . PRO A 1 84 ? -13.979 -3.431 -1.593 1.00 93.69 84 PRO A CA 1
ATOM 700 C C . PRO A 1 84 ? -13.402 -2.459 -2.629 1.00 93.69 84 PRO A C 1
ATOM 702 O O . PRO A 1 84 ? -14.075 -2.107 -3.604 1.00 93.69 84 PRO A O 1
ATOM 705 N N . ARG A 1 85 ? -12.156 -2.019 -2.433 1.00 93.50 85 ARG A N 1
ATOM 706 C CA . ARG A 1 85 ? -11.447 -1.116 -3.358 1.00 93.50 85 ARG A CA 1
ATOM 707 C C . ARG A 1 85 ? -10.414 -1.884 -4.168 1.00 93.50 85 ARG A C 1
ATOM 709 O O . ARG A 1 85 ? -9.661 -2.686 -3.615 1.00 93.50 85 ARG A O 1
ATOM 716 N N . GLU A 1 86 ? -10.348 -1.624 -5.475 1.00 92.44 86 GLU A N 1
ATOM 717 C CA . GLU A 1 86 ? -9.274 -2.186 -6.304 1.00 92.44 86 GLU A CA 1
ATOM 718 C C . GLU A 1 86 ? -7.958 -1.502 -5.917 1.00 92.44 86 GLU A C 1
ATOM 720 O O . GLU A 1 86 ? -7.870 -0.274 -5.898 1.00 92.44 86 GLU A O 1
ATOM 725 N N . CYS A 1 87 ? -6.922 -2.289 -5.625 1.00 94.62 87 CYS A N 1
ATOM 726 C CA . CYS A 1 87 ? -5.583 -1.768 -5.389 1.00 94.62 87 CYS A CA 1
ATOM 727 C C . CYS A 1 87 ? -4.656 -2.105 -6.563 1.00 94.62 87 CYS A C 1
ATOM 729 O O . CYS A 1 87 ? -4.464 -3.274 -6.908 1.00 94.62 87 CYS A O 1
ATOM 731 N N . ILE A 1 88 ? -4.068 -1.075 -7.175 1.00 96.06 88 ILE A N 1
ATOM 732 C CA . ILE A 1 88 ? -3.160 -1.200 -8.318 1.00 96.06 88 ILE A CA 1
ATOM 733 C C . ILE A 1 88 ? -1.763 -0.738 -7.910 1.00 96.06 88 ILE A C 1
ATOM 735 O O . ILE A 1 88 ? -1.579 0.353 -7.375 1.00 96.06 88 ILE A O 1
ATOM 739 N N . LEU A 1 89 ? -0.756 -1.547 -8.224 1.00 97.44 89 LEU A N 1
ATOM 740 C CA . LEU A 1 89 ? 0.646 -1.180 -8.069 1.00 97.44 89 LEU A CA 1
ATOM 741 C C . LEU A 1 89 ? 1.145 -0.434 -9.311 1.00 97.44 89 LEU A C 1
ATOM 743 O O . LEU A 1 89 ? 1.077 -0.952 -10.427 1.00 97.44 89 LEU A O 1
ATOM 747 N N . VAL A 1 90 ? 1.733 0.741 -9.122 1.00 98.00 90 VAL A N 1
ATOM 748 C CA . VAL A 1 90 ? 2.513 1.439 -10.149 1.00 98.00 90 VAL A CA 1
ATOM 749 C C . VAL A 1 90 ? 3.984 1.335 -9.781 1.00 98.00 90 VAL A C 1
ATOM 751 O O . VAL A 1 90 ? 4.471 2.001 -8.873 1.00 98.00 90 VAL A O 1
ATOM 754 N N . VAL A 1 91 ? 4.705 0.480 -10.499 1.00 97.88 91 VAL A N 1
ATOM 755 C CA . VAL A 1 91 ? 6.147 0.290 -10.345 1.00 97.88 91 VAL A CA 1
ATOM 756 C C . VAL A 1 91 ? 6.860 1.396 -11.120 1.00 97.88 91 VAL A C 1
ATOM 758 O O . VAL A 1 91 ? 7.070 1.286 -12.332 1.00 97.88 91 VAL A O 1
ATOM 761 N N . ASN A 1 92 ? 7.184 2.482 -10.421 1.00 97.88 92 ASN A N 1
ATOM 762 C CA . ASN A 1 92 ? 7.892 3.637 -10.962 1.00 97.88 92 ASN A CA 1
ATOM 763 C C . ASN A 1 92 ? 9.400 3.351 -11.105 1.00 97.88 92 ASN A C 1
ATOM 765 O O . ASN A 1 92 ? 9.904 2.368 -10.564 1.00 97.88 92 ASN A O 1
ATOM 769 N N . LYS A 1 93 ? 10.137 4.214 -11.816 1.00 96.38 93 LYS A N 1
ATOM 770 C CA . LYS A 1 93 ? 11.557 4.014 -12.169 1.00 96.38 93 LYS A CA 1
ATOM 771 C C . LYS A 1 93 ? 11.782 2.733 -12.974 1.00 96.38 93 LYS A C 1
ATOM 773 O O . LYS A 1 93 ? 12.779 2.029 -12.812 1.00 96.38 93 LYS A O 1
ATOM 778 N N . SER A 1 94 ? 10.805 2.374 -13.807 1.00 95.69 94 SER A N 1
ATOM 779 C CA . SER A 1 94 ? 10.872 1.141 -14.591 1.00 95.69 94 SE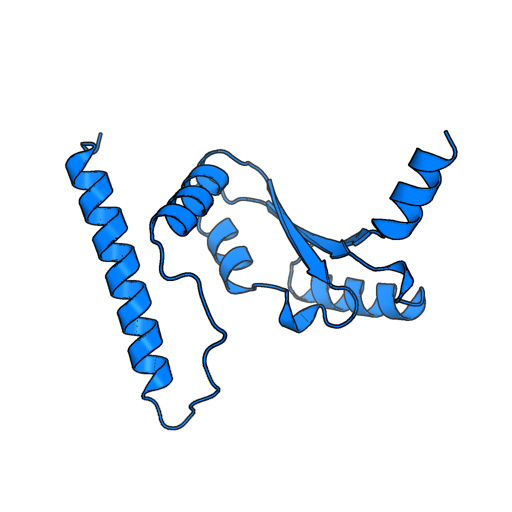R A CA 1
ATOM 780 C C . SER A 1 94 ? 11.955 1.168 -15.673 1.00 95.69 94 SER A C 1
ATOM 782 O O . SER A 1 94 ? 12.340 0.106 -16.156 1.00 95.69 94 SER A O 1
ATOM 784 N N . ASP A 1 95 ? 12.481 2.339 -16.030 1.00 95.44 95 ASP A N 1
ATOM 785 C CA . ASP A 1 95 ? 13.670 2.546 -16.869 1.00 95.44 95 ASP A CA 1
ATOM 786 C C . ASP A 1 95 ? 14.918 1.826 -16.324 1.00 95.44 95 ASP A C 1
ATOM 788 O O . ASP A 1 95 ? 15.677 1.262 -17.108 1.00 95.44 95 ASP A O 1
ATOM 792 N N . TYR A 1 96 ? 15.050 1.682 -15.000 1.00 95.31 96 TYR A N 1
ATOM 793 C CA . TYR A 1 96 ? 16.101 0.868 -14.372 1.00 95.31 96 TYR A CA 1
ATOM 794 C C . TYR A 1 96 ? 15.899 -0.649 -14.540 1.00 95.31 96 TYR A C 1
ATOM 796 O O . TYR A 1 96 ? 16.769 -1.434 -14.161 1.00 95.31 96 TYR A O 1
ATOM 804 N N . LEU A 1 97 ? 14.748 -1.088 -15.062 1.00 95.75 97 LEU A N 1
ATOM 805 C CA . LEU A 1 97 ? 14.397 -2.497 -15.213 1.00 95.75 97 LEU A CA 1
ATOM 806 C C . LEU A 1 97 ? 14.410 -2.921 -16.678 1.00 95.75 97 LEU A C 1
ATOM 808 O O . LEU A 1 97 ? 13.619 -2.436 -17.495 1.00 95.75 97 LEU A O 1
ATOM 812 N N . ALA A 1 98 ? 15.205 -3.946 -16.977 1.00 96.94 98 ALA A N 1
ATOM 813 C CA . ALA A 1 98 ? 15.183 -4.615 -18.267 1.00 96.94 98 ALA A CA 1
ATOM 814 C C . ALA A 1 98 ? 13.806 -5.267 -18.531 1.00 96.94 98 ALA A C 1
ATOM 816 O O . ALA A 1 98 ? 13.137 -5.724 -17.592 1.00 96.94 98 ALA A O 1
ATOM 817 N N . PRO A 1 99 ? 13.385 -5.428 -19.800 1.00 96.75 99 PRO A N 1
ATOM 818 C CA . PRO A 1 99 ? 12.095 -6.040 -20.138 1.00 96.75 99 PRO A CA 1
ATOM 819 C C . PRO A 1 99 ? 11.871 -7.424 -19.501 1.00 96.75 99 PRO A C 1
ATOM 821 O O . PRO A 1 99 ? 10.763 -7.749 -19.063 1.00 96.75 99 PRO A O 1
ATOM 824 N N . ALA A 1 100 ? 12.932 -8.230 -19.386 1.00 97.56 100 ALA A N 1
ATOM 825 C CA . ALA A 1 100 ? 12.881 -9.530 -18.722 1.00 97.56 100 ALA A CA 1
ATOM 826 C C . ALA A 1 100 ? 12.567 -9.413 -17.218 1.00 97.56 100 ALA A C 1
ATOM 828 O O . ALA A 1 100 ? 11.732 -10.165 -16.713 1.00 97.56 100 ALA A O 1
ATOM 829 N N . GLN A 1 101 ? 13.166 -8.440 -16.521 1.00 96.94 101 GLN A N 1
ATOM 830 C CA . GLN A 1 101 ? 12.910 -8.181 -15.099 1.00 96.94 101 GLN A CA 1
ATOM 831 C C . GLN A 1 101 ? 11.470 -7.710 -14.876 1.00 96.94 101 GLN A C 1
ATOM 833 O O . GLN A 1 101 ? 10.791 -8.224 -13.988 1.00 96.94 101 GLN A O 1
ATOM 838 N N . ARG A 1 102 ? 10.951 -6.818 -15.733 1.00 97.19 102 ARG A N 1
ATOM 839 C CA . ARG A 1 102 ? 9.541 -6.383 -15.676 1.00 97.19 102 ARG A CA 1
ATOM 840 C C . ARG A 1 102 ? 8.578 -7.567 -15.813 1.00 97.19 102 ARG A C 1
ATOM 842 O O . ARG A 1 102 ? 7.592 -7.657 -15.086 1.00 97.19 102 ARG A O 1
ATOM 849 N N . ARG A 1 103 ? 8.878 -8.529 -16.697 1.00 97.19 103 ARG A N 1
ATOM 850 C CA . ARG A 1 103 ? 8.074 -9.757 -16.848 1.00 97.19 103 ARG A CA 1
ATOM 851 C C . ARG A 1 103 ? 8.102 -10.635 -15.594 1.00 97.19 103 ARG A C 1
ATOM 853 O O . ARG A 1 103 ? 7.056 -11.164 -15.222 1.00 97.19 103 ARG A O 1
ATOM 860 N N . ILE A 1 104 ? 9.261 -10.784 -14.952 1.00 97.44 104 ILE A N 1
ATOM 861 C CA . ILE A 1 104 ? 9.396 -11.541 -13.698 1.00 97.44 104 ILE A CA 1
ATOM 862 C C . ILE A 1 104 ? 8.553 -10.890 -12.598 1.00 97.44 104 ILE A C 1
ATOM 864 O O . ILE A 1 104 ? 7.723 -11.572 -11.995 1.00 97.44 104 ILE A O 1
ATOM 868 N N . TRP A 1 105 ? 8.692 -9.576 -12.405 1.00 97.25 105 TRP A N 1
ATOM 869 C CA . TRP A 1 105 ? 7.925 -8.828 -11.407 1.00 97.25 105 TRP A CA 1
ATOM 870 C C . TRP A 1 105 ? 6.422 -8.877 -11.663 1.00 97.25 105 TRP A C 1
ATOM 872 O O . TRP A 1 105 ? 5.654 -9.172 -10.752 1.00 97.25 105 TRP A O 1
ATOM 882 N N . ARG A 1 106 ? 5.993 -8.699 -12.916 1.00 96.75 106 ARG A N 1
ATOM 883 C CA . ARG A 1 106 ? 4.581 -8.835 -13.294 1.00 96.75 106 ARG A CA 1
ATOM 884 C C . ARG A 1 106 ? 4.014 -10.197 -12.916 1.00 96.75 106 ARG A C 1
ATOM 886 O O . ARG A 1 106 ? 2.919 -10.282 -12.371 1.00 96.75 106 ARG A O 1
ATOM 893 N N . ASN A 1 107 ? 4.753 -11.265 -13.206 1.00 97.31 107 ASN A N 1
ATOM 894 C CA . ASN A 1 107 ? 4.322 -12.617 -12.871 1.00 97.31 107 ASN A CA 1
ATOM 895 C C . ASN A 1 107 ? 4.304 -12.846 -11.354 1.00 97.31 107 ASN A C 1
ATOM 897 O O . ASN A 1 107 ? 3.425 -13.548 -10.865 1.00 97.31 107 ASN A O 1
ATOM 901 N N . TYR A 1 108 ? 5.252 -12.260 -10.616 1.00 96.88 108 TYR A N 1
ATOM 902 C CA . TYR A 1 108 ? 5.279 -12.306 -9.157 1.00 96.88 108 TYR A CA 1
ATOM 903 C C . TYR A 1 108 ? 4.037 -11.639 -8.550 1.00 96.88 108 TYR A C 1
ATOM 905 O O . TYR A 1 108 ? 3.287 -12.302 -7.837 1.00 96.88 108 TYR A O 1
ATOM 913 N N . PHE A 1 109 ? 3.765 -10.378 -8.899 1.00 95.75 109 PHE A N 1
ATOM 914 C CA . PHE A 1 109 ? 2.623 -9.636 -8.356 1.00 95.75 109 PHE A CA 1
ATOM 915 C C . PHE A 1 109 ? 1.282 -10.236 -8.774 1.00 95.75 109 PHE A C 1
ATOM 917 O O . PHE A 1 109 ? 0.399 -10.392 -7.935 1.00 95.75 109 PHE A O 1
ATOM 924 N N . LYS A 1 110 ? 1.164 -10.715 -10.020 1.00 95.19 110 LYS A N 1
ATOM 925 C CA . LYS A 1 110 ? -0.039 -11.424 -10.476 1.00 95.19 110 LYS A CA 1
ATOM 926 C C . LYS A 1 110 ? -0.350 -12.655 -9.617 1.00 95.19 110 LYS A C 1
ATOM 928 O O . LYS A 1 110 ? -1.511 -12.888 -9.303 1.00 95.19 110 LYS A O 1
ATOM 933 N N . ARG A 1 111 ? 0.663 -13.438 -9.218 1.00 95.44 111 ARG A N 1
ATOM 934 C CA . ARG A 1 111 ? 0.467 -14.597 -8.320 1.00 95.44 111 ARG A CA 1
ATOM 935 C C . ARG A 1 111 ? 0.034 -14.194 -6.911 1.00 95.44 111 ARG A C 1
ATOM 937 O O . ARG A 1 111 ? -0.620 -14.985 -6.247 1.00 95.44 111 ARG A O 1
ATOM 944 N N . LYS A 1 112 ? 0.385 -12.985 -6.474 1.00 91.06 112 LYS A N 1
ATOM 945 C CA . LYS A 1 112 ? -0.049 -12.383 -5.207 1.00 91.06 112 LYS A CA 1
ATOM 946 C C . LYS A 1 112 ? -1.429 -11.713 -5.295 1.00 91.06 112 LYS A C 1
ATOM 948 O O . LYS A 1 112 ? -1.859 -11.114 -4.322 1.00 91.06 112 LYS A O 1
ATOM 953 N N . GLY A 1 113 ? -2.111 -11.786 -6.443 1.00 91.12 113 GLY A N 1
ATOM 954 C CA . GLY A 1 113 ? -3.399 -11.116 -6.652 1.00 91.12 113 GLY A CA 1
ATOM 955 C C . GLY A 1 113 ? -3.289 -9.605 -6.876 1.00 91.12 113 GLY A C 1
ATOM 956 O O . GLY A 1 113 ? -4.304 -8.923 -6.915 1.00 91.12 113 GLY A O 1
ATOM 957 N N . LEU A 1 114 ? -2.076 -9.077 -7.062 1.00 91.88 114 LEU A N 1
ATOM 958 C CA . LEU A 1 114 ? -1.830 -7.649 -7.237 1.00 91.88 114 LEU A CA 1
ATOM 959 C C . LEU A 1 114 ? -1.667 -7.315 -8.720 1.00 91.88 114 LEU A C 1
ATOM 961 O O . LEU A 1 114 ? -0.794 -7.845 -9.420 1.00 91.88 114 LEU A O 1
ATOM 965 N N . ARG A 1 115 ? -2.501 -6.396 -9.210 1.00 94.12 115 ARG A N 1
ATOM 966 C CA . ARG A 1 115 ? -2.361 -5.828 -10.551 1.00 94.12 115 ARG A CA 1
ATOM 967 C C . ARG A 1 115 ? -1.231 -4.805 -10.535 1.00 94.12 115 ARG A C 1
ATOM 969 O O . ARG A 1 115 ? -1.248 -3.894 -9.717 1.00 94.12 115 ARG A O 1
ATOM 976 N N . CYS A 1 116 ? -0.269 -4.925 -11.450 1.00 96.31 116 CYS A N 1
ATOM 977 C CA . CYS A 1 116 ? 0.843 -3.981 -11.541 1.00 96.31 116 CYS A CA 1
ATOM 978 C C . CYS A 1 116 ? 1.005 -3.373 -12.940 1.00 96.31 116 CYS A C 1
ATOM 980 O O . CYS A 1 116 ? 0.852 -4.059 -13.955 1.00 96.31 116 CYS A O 1
ATOM 982 N N . ILE A 1 117 ? 1.395 -2.103 -12.977 1.00 97.12 117 ILE A N 1
ATOM 983 C CA . ILE A 1 117 ? 1.747 -1.333 -14.172 1.00 97.12 117 ILE A CA 1
ATOM 984 C C . ILE A 1 117 ? 3.170 -0.797 -13.976 1.00 97.12 117 ILE A C 1
ATOM 986 O O . ILE A 1 117 ? 3.547 -0.441 -12.864 1.00 97.12 117 ILE A O 1
ATOM 990 N N . PHE A 1 118 ? 3.975 -0.766 -15.037 1.00 97.50 118 PHE A N 1
ATOM 991 C CA . PHE A 1 118 ? 5.329 -0.206 -15.000 1.00 97.50 118 PHE A CA 1
ATOM 992 C C . PHE A 1 118 ? 5.308 1.192 -15.600 1.00 97.50 118 PHE A C 1
ATOM 994 O O . PHE A 1 118 ? 4.766 1.375 -16.687 1.00 97.50 118 PHE A O 1
ATOM 1001 N N . PHE A 1 119 ? 5.907 2.147 -14.898 1.00 97.38 119 PHE A N 1
ATOM 1002 C CA . PHE A 1 119 ? 5.934 3.551 -15.289 1.00 97.38 119 PHE A CA 1
ATOM 1003 C C . PHE A 1 119 ? 7.346 4.119 -15.122 1.00 97.38 119 PHE A C 1
ATOM 1005 O O . PHE A 1 119 ? 8.116 3.653 -14.275 1.00 97.38 119 PHE A O 1
ATOM 1012 N N . SER A 1 120 ? 7.734 5.077 -15.956 1.00 96.81 120 SER A N 1
ATOM 1013 C CA . SER A 1 120 ? 8.968 5.842 -15.766 1.00 96.81 120 SER A CA 1
ATOM 1014 C C . SER A 1 120 ? 8.621 7.318 -15.807 1.00 96.81 120 SER A C 1
ATOM 1016 O O . SER A 1 120 ? 8.476 7.894 -16.876 1.00 96.81 120 SER A O 1
ATOM 1018 N N . ALA A 1 121 ? 8.488 7.931 -14.629 1.00 94.38 121 ALA A N 1
ATOM 1019 C CA . ALA A 1 121 ? 8.237 9.366 -14.548 1.00 94.38 121 ALA A CA 1
ATOM 1020 C C . ALA A 1 121 ? 9.353 10.192 -15.212 1.00 94.38 121 ALA A C 1
ATOM 1022 O O . ALA A 1 121 ? 9.074 11.270 -15.712 1.00 94.38 121 ALA A O 1
ATOM 1023 N N . PHE A 1 122 ? 10.590 9.677 -15.236 1.00 93.31 122 PHE A N 1
ATOM 1024 C CA . PHE A 1 122 ? 11.718 10.321 -15.909 1.00 93.31 122 PHE A CA 1
ATOM 1025 C C . PHE A 1 122 ? 11.488 10.393 -17.424 1.00 93.31 122 PHE A C 1
ATOM 1027 O O . PHE A 1 122 ? 11.405 11.489 -17.966 1.00 93.31 122 PHE A O 1
ATOM 1034 N N . ASN A 1 123 ? 11.270 9.246 -18.077 1.00 93.12 123 ASN A N 1
ATOM 1035 C CA . ASN A 1 123 ? 11.040 9.207 -19.523 1.00 93.12 123 ASN A CA 1
ATOM 1036 C C . ASN A 1 123 ? 9.786 9.997 -19.934 1.00 93.12 123 ASN A C 1
ATOM 1038 O O . ASN A 1 123 ? 9.773 10.643 -20.974 1.00 93.12 123 ASN A O 1
ATOM 1042 N N . GLU A 1 124 ? 8.713 9.933 -19.139 1.00 93.94 124 GLU A N 1
ATOM 1043 C CA . GLU A 1 124 ? 7.473 10.657 -19.452 1.00 93.94 124 GLU A CA 1
ATOM 1044 C C . GLU A 1 124 ? 7.627 12.171 -19.280 1.00 93.94 124 GLU A C 1
ATOM 1046 O O . GLU A 1 124 ? 7.012 12.928 -20.027 1.00 93.94 124 GLU A O 1
ATOM 1051 N N . GLN A 1 125 ? 8.463 12.622 -18.339 1.00 92.56 125 GLN A N 1
ATOM 1052 C CA . GLN A 1 125 ? 8.780 14.041 -18.199 1.00 92.56 125 GLN A CA 1
ATOM 1053 C C . GLN A 1 125 ? 9.587 14.548 -19.399 1.00 92.56 125 GLN A C 1
ATOM 1055 O O . GLN A 1 125 ? 9.247 15.601 -19.925 1.00 92.56 125 GLN A O 1
ATOM 1060 N N . GLU A 1 126 ? 10.569 13.783 -19.895 1.00 92.81 126 GLU A N 1
ATOM 1061 C CA . GLU A 1 126 ? 11.319 14.153 -21.110 1.00 92.81 126 GLU A CA 1
ATOM 1062 C C . GLU A 1 126 ? 10.381 14.348 -22.316 1.00 92.81 126 GLU A C 1
ATOM 1064 O O . GLU A 1 126 ? 10.491 15.335 -23.036 1.00 92.81 126 GLU A O 1
ATOM 1069 N N . ILE A 1 127 ? 9.379 13.478 -22.482 1.00 93.81 127 ILE A N 1
ATOM 1070 C CA . ILE A 1 127 ? 8.371 13.602 -23.552 1.00 93.81 127 ILE A CA 1
ATOM 1071 C C . ILE A 1 127 ? 7.499 14.860 -23.391 1.00 93.81 127 ILE A C 1
ATOM 1073 O O . ILE A 1 127 ? 7.011 15.400 -24.386 1.00 93.81 127 ILE A O 1
ATOM 1077 N N . ILE A 1 128 ? 7.224 15.288 -22.156 1.00 93.25 128 ILE A N 1
ATOM 1078 C CA . ILE A 1 128 ? 6.457 16.511 -21.880 1.00 93.25 128 ILE A CA 1
ATOM 1079 C C . ILE A 1 128 ? 7.311 17.745 -22.164 1.00 93.25 128 ILE A C 1
ATOM 1081 O O . ILE A 1 128 ? 6.805 18.687 -22.761 1.00 93.25 128 ILE A O 1
ATOM 1085 N N . ASP A 1 129 ? 8.581 17.726 -21.769 1.00 92.19 129 ASP A N 1
ATOM 1086 C CA . ASP A 1 129 ? 9.498 18.858 -21.921 1.00 92.19 129 ASP A CA 1
ATOM 1087 C C . ASP A 1 129 ? 9.910 19.086 -23.390 1.00 92.19 129 ASP A C 1
ATOM 1089 O O . ASP A 1 129 ? 10.257 20.203 -23.772 1.00 92.19 129 ASP A O 1
ATOM 1093 N N . GLU A 1 130 ? 9.851 18.045 -24.229 1.00 88.62 130 GLU A N 1
ATOM 1094 C CA . GLU A 1 130 ? 10.064 18.125 -25.682 1.00 88.62 130 GLU A CA 1
ATOM 1095 C C . GLU A 1 130 ? 8.852 18.669 -26.472 1.00 88.62 130 GLU A C 1
ATOM 1097 O O . GLU A 1 130 ? 8.971 18.903 -27.680 1.00 88.62 130 GLU A O 1
ATOM 1102 N N . LYS A 1 131 ? 7.691 18.861 -25.829 1.00 64.38 131 LYS A N 1
ATOM 1103 C CA . LYS A 1 131 ? 6.451 19.369 -26.447 1.00 64.38 131 LYS A CA 1
ATOM 1104 C C . LYS A 1 131 ? 6.199 20.842 -26.149 1.00 64.38 131 LYS A C 1
ATOM 1106 O O . LYS A 1 131 ? 5.704 21.518 -27.081 1.00 64.38 131 LYS A O 1
#

InterPro domains:
  IPR027417 P-loop containing nucleoside triphosphate hydrolase [G3DSA:3.40.50.300] (43-130)
  IPR027417 P-loop containing nucleoside triphosphate hydrolase [SSF52540] (42-128)
  IPR043358 Ras GTPase GNL1-like [PTHR45709] (1-130)

Organism: NCBI:txid124430

Foldseek 3Di:
DDDPVRVVVVLVVVLVVVVVVVVVQCPDPVHPPDDDDDPDSVVVVVVVVCLVPDQEAEQEAELVCRVVRDDPVVCVVQVVDVVRHQYAYEHEPCVVPDPVRVVVVCVVCVVVVHHYDYYYPPVVVVVVVVD